Protein AF-A0A317DIY7-F1 (afdb_monomer_lite)

Organism: NCBI:txid2202420

pLDDT: mean 83.4, std 18.69, range [36.0, 98.44]

Foldseek 3Di:
DDDDDDDDDDDDDDDDDDPPPPPPDPPPPDQWDKAWADQVQFQDFQVRDPAADADPVAQGDDAQWKKKWKKFDPPDPQQAAFQKKWWWWQWPVGIDIDMEGCDDDNAWHGDGRMIMGIDTCCADPVRDRHTGTGTHIMMTTTNGDDDHMYRPHMHHHD

Radius of gyration: 26.8 Å; chains: 1; bounding box: 35×76×83 Å

Secondary structure (DSSP, 8-state):
----------------------------SS--EEEEE-GGG-SEETTTSS-B---TTTT----SSEEEEEEE--S-TTS--EEEEEEEEEETTEEEEEEEESS--SSEEEETTEEEEEEE--B-TTS-BSS--EEEEEEEEESSSS-EEEEEEEE---

Sequence (158 aa):
MAKPSFTRLAGATMLAAVISLGFAAPASAGGGTTINIDPADTGTTAAAFGTHVCDPNLGGGPFQAEDVWVFALPAAAQQGSFISLTIEFATEGGPVTEIITTTPAADRAIVGDRAWIRTPAGLSSTGELVNPFALTNATALITGTDGTFDLAQTCPAT

Structure (mmCIF, N/CA/C/O backbone):
data_AF-A0A317DIY7-F1
#
_entry.id   AF-A0A317DIY7-F1
#
loop_
_atom_site.group_PDB
_atom_site.id
_atom_site.type_symbol
_atom_site.label_atom_id
_atom_site.label_alt_id
_atom_site.label_comp_id
_atom_site.label_asym_id
_atom_site.label_entity_id
_atom_site.label_seq_id
_atom_site.pdbx_PDB_ins_code
_atom_site.Cartn_x
_atom_site.Cartn_y
_atom_site.Cartn_z
_atom_site.occupancy
_atom_site.B_iso_or_equiv
_atom_site.auth_seq_id
_atom_site.auth_comp_id
_atom_site.auth_asym_id
_atom_site.auth_atom_id
_atom_site.pdbx_PDB_model_num
ATOM 1 N N . MET A 1 1 ? -14.777 64.048 -64.562 1.00 41.34 1 MET A N 1
ATOM 2 C CA . MET A 1 1 ? -14.231 62.772 -64.047 1.00 41.34 1 MET A CA 1
ATOM 3 C C . MET A 1 1 ? -15.358 62.013 -63.364 1.00 41.34 1 MET A C 1
ATOM 5 O O . MET A 1 1 ? -15.863 62.486 -62.357 1.00 41.34 1 MET A O 1
ATOM 9 N N . ALA A 1 2 ? -15.799 60.904 -63.959 1.00 36.00 2 ALA A N 1
ATOM 10 C CA . ALA A 1 2 ? -16.861 60.022 -63.472 1.00 36.00 2 ALA A CA 1
ATOM 11 C C . ALA A 1 2 ? -16.458 58.552 -63.737 1.00 36.00 2 ALA A C 1
ATOM 13 O O . ALA A 1 2 ? -15.777 58.282 -64.723 1.00 36.00 2 ALA A O 1
ATOM 14 N N . LYS A 1 3 ? -16.847 57.656 -62.813 1.00 38.97 3 LYS A N 1
ATOM 15 C CA . LYS A 1 3 ? -16.742 56.165 -62.787 1.00 38.97 3 LYS A CA 1
ATOM 16 C C . LYS A 1 3 ? -17.373 55.505 -64.047 1.00 38.97 3 LYS A C 1
ATOM 18 O O . LYS A 1 3 ? -18.092 56.236 -64.725 1.00 38.97 3 LYS A O 1
ATOM 23 N N . PRO A 1 4 ? -17.327 54.164 -64.300 1.00 53.41 4 PRO A N 1
ATOM 24 C CA . PRO A 1 4 ? -16.721 52.998 -63.603 1.00 53.41 4 PRO A CA 1
ATOM 25 C C . PRO A 1 4 ? -15.997 52.028 -64.610 1.00 53.41 4 PRO A C 1
ATOM 27 O O . PRO A 1 4 ? -15.820 52.393 -65.761 1.00 53.41 4 PRO A O 1
ATOM 30 N N . SER A 1 5 ? -15.422 50.851 -64.312 1.00 44.41 5 SER A N 1
ATOM 31 C CA . SER A 1 5 ? -16.063 49.584 -63.913 1.00 44.41 5 SER A CA 1
ATOM 32 C C . SER A 1 5 ? -15.052 48.418 -63.882 1.00 44.41 5 SER A C 1
ATOM 34 O O . SER A 1 5 ? -14.233 48.285 -64.781 1.00 44.41 5 SER A O 1
ATOM 36 N N . PHE A 1 6 ? -15.216 47.581 -62.850 1.00 48.66 6 PHE A N 1
ATOM 37 C CA . PHE A 1 6 ? -15.177 46.108 -62.764 1.00 48.66 6 PHE A CA 1
ATOM 38 C C . PHE A 1 6 ? -14.134 45.236 -63.485 1.00 48.66 6 PHE A C 1
ATOM 40 O O . PHE A 1 6 ? -14.004 45.289 -64.703 1.00 48.66 6 PHE A O 1
ATOM 47 N N . THR A 1 7 ? -13.658 44.240 -62.706 1.00 44.84 7 THR A N 1
ATOM 48 C CA . THR A 1 7 ? -13.441 42.798 -63.032 1.00 44.84 7 THR A CA 1
ATOM 49 C C . THR A 1 7 ? -12.020 42.357 -62.653 1.00 44.84 7 THR A C 1
ATOM 51 O O . THR A 1 7 ? -11.083 43.053 -62.999 1.00 44.84 7 THR A O 1
ATOM 54 N N . ARG A 1 8 ? -11.704 41.230 -62.002 1.00 48.41 8 ARG A N 1
ATOM 55 C CA . ARG A 1 8 ? -12.362 40.187 -61.187 1.00 48.41 8 ARG A CA 1
ATOM 56 C C . ARG A 1 8 ? -11.203 39.350 -60.587 1.00 48.41 8 ARG A C 1
ATOM 58 O O . ARG A 1 8 ? -10.205 39.155 -61.264 1.00 48.41 8 ARG A O 1
ATOM 65 N N . LEU A 1 9 ? -11.460 38.763 -59.416 1.00 47.16 9 LEU A N 1
ATOM 66 C CA . LEU A 1 9 ? -10.949 37.482 -58.888 1.00 47.16 9 LEU A CA 1
ATOM 67 C C . LEU A 1 9 ? -9.484 37.270 -58.441 1.00 47.16 9 LEU A C 1
ATOM 69 O O . LEU A 1 9 ? -8.526 37.593 -59.126 1.00 47.16 9 LEU A O 1
ATOM 73 N N . ALA A 1 10 ? -9.444 36.465 -57.367 1.00 43.91 10 ALA A N 1
ATOM 74 C CA . ALA A 1 10 ? -8.393 35.575 -56.863 1.00 43.91 10 ALA A CA 1
ATOM 75 C C . ALA A 1 10 ? -7.265 36.237 -56.048 1.00 43.91 10 ALA A C 1
ATOM 77 O O . ALA A 1 10 ? -6.715 37.250 -56.438 1.00 43.91 10 ALA A O 1
ATOM 78 N N . GLY A 1 11 ? -6.852 35.722 -54.894 1.00 40.41 11 GLY A N 1
ATOM 79 C CA . GLY A 1 11 ? -7.227 34.497 -54.204 1.00 40.41 11 GLY A CA 1
ATOM 80 C C . GLY A 1 11 ? -6.863 34.598 -52.725 1.00 40.41 11 GLY A C 1
ATOM 81 O O . GLY A 1 11 ? -6.061 35.431 -52.310 1.00 40.41 11 GLY A O 1
ATOM 82 N N . ALA A 1 12 ? -7.534 33.768 -51.938 1.00 48.34 12 ALA A N 1
ATOM 83 C CA . ALA A 1 12 ? -7.343 33.634 -50.509 1.00 48.34 12 ALA A CA 1
ATOM 84 C C . ALA A 1 12 ? -6.001 32.961 -50.193 1.00 48.34 12 ALA A C 1
ATOM 86 O O . ALA A 1 12 ? -5.714 31.886 -50.713 1.00 48.34 12 ALA A O 1
ATOM 87 N N . THR A 1 13 ? -5.246 33.529 -49.258 1.00 51.78 13 THR A N 1
ATOM 88 C CA . THR A 1 13 ? -4.241 32.798 -48.480 1.00 51.78 13 THR A CA 1
ATOM 89 C C . THR A 1 13 ? -4.399 33.175 -47.010 1.00 51.78 13 THR A C 1
ATOM 91 O O . THR A 1 13 ? -3.880 34.179 -46.531 1.00 51.78 13 THR A O 1
ATOM 94 N N . MET A 1 14 ? -5.177 32.356 -46.295 1.00 49.16 14 MET A N 1
ATOM 95 C CA . MET A 1 14 ? -5.144 32.276 -44.835 1.00 49.16 14 MET A CA 1
ATOM 96 C C . MET A 1 14 ? -3.756 31.785 -44.408 1.00 49.16 14 MET A C 1
ATOM 98 O O . MET A 1 14 ? -3.372 30.669 -44.746 1.00 49.16 14 MET A O 1
ATOM 102 N N . LEU A 1 15 ? -3.033 32.586 -43.628 1.00 46.44 15 LEU A N 1
ATOM 103 C CA . LEU A 1 15 ? -1.933 32.113 -42.791 1.00 46.44 15 LEU A CA 1
ATOM 104 C C . LEU A 1 15 ? -2.449 32.041 -41.352 1.00 46.44 15 LEU A C 1
ATOM 106 O O . LEU A 1 15 ? -2.450 33.030 -40.624 1.00 46.44 15 LEU A O 1
ATOM 110 N N . ALA A 1 16 ? -2.938 30.863 -40.967 1.00 47.00 16 ALA A N 1
ATOM 111 C CA . ALA A 1 16 ? -3.213 30.526 -39.579 1.00 47.00 16 ALA A CA 1
ATOM 112 C C . ALA A 1 16 ? -1.895 30.089 -38.922 1.00 47.00 16 ALA A C 1
ATOM 114 O O . ALA A 1 16 ? -1.397 28.992 -39.173 1.00 47.00 16 ALA A O 1
ATOM 115 N N . ALA A 1 17 ? -1.310 30.965 -38.106 1.00 48.97 17 ALA A N 1
ATOM 116 C CA . ALA A 1 17 ? -0.193 30.623 -37.238 1.00 48.97 17 ALA A CA 1
ATOM 117 C C . ALA A 1 17 ? -0.724 29.785 -36.065 1.00 48.97 17 ALA A C 1
ATOM 119 O O . ALA A 1 17 ? -1.265 30.318 -35.097 1.00 48.97 17 ALA A O 1
ATOM 120 N N . VAL A 1 18 ? -0.619 28.461 -36.174 1.00 55.44 18 VAL A N 1
ATOM 121 C CA . VAL A 1 18 ? -0.899 27.549 -35.062 1.00 55.44 18 VAL A CA 1
ATOM 122 C C . VAL A 1 18 ? 0.274 27.572 -34.087 1.00 55.44 18 VAL A C 1
ATOM 124 O O . VAL A 1 18 ? 1.387 27.156 -34.397 1.00 55.44 18 VAL A O 1
ATOM 127 N N . ILE A 1 19 ? -0.002 28.099 -32.898 1.00 56.03 19 ILE A N 1
ATOM 128 C CA . ILE A 1 19 ? 0.860 28.064 -31.721 1.00 56.03 19 ILE A CA 1
ATOM 129 C C . ILE A 1 19 ? 0.912 26.609 -31.246 1.00 56.03 19 ILE A C 1
ATOM 131 O O . ILE A 1 19 ? 0.027 26.149 -30.529 1.00 56.03 19 ILE A O 1
ATOM 135 N N . SER A 1 20 ? 1.933 25.859 -31.648 1.00 47.62 20 SER A N 1
ATOM 136 C CA . SER A 1 20 ? 2.255 24.590 -31.000 1.00 47.62 20 SER A CA 1
ATOM 137 C C . SER A 1 20 ? 3.057 24.884 -29.733 1.00 47.62 20 SER A C 1
ATOM 139 O O . SER A 1 20 ? 4.286 24.936 -29.755 1.00 47.62 20 SER A O 1
ATOM 141 N N . LEU A 1 21 ? 2.338 25.113 -28.630 1.00 49.44 21 LEU A N 1
ATOM 142 C CA . LEU A 1 21 ? 2.875 24.975 -27.278 1.00 49.44 21 LEU A CA 1
ATOM 143 C C . LEU A 1 21 ? 3.296 23.513 -27.114 1.00 49.44 21 LEU A C 1
ATOM 145 O O . LEU A 1 21 ? 2.464 22.635 -26.895 1.00 49.44 21 LEU A O 1
ATOM 149 N N . GLY A 1 22 ? 4.589 23.252 -27.296 1.00 48.41 22 GLY A N 1
ATOM 150 C CA . GLY A 1 22 ? 5.186 21.976 -26.940 1.00 48.41 22 GLY A CA 1
ATOM 151 C C . GLY A 1 22 ? 4.944 21.735 -25.457 1.00 48.41 22 GLY A C 1
ATOM 152 O O . GLY A 1 22 ? 5.483 22.452 -24.615 1.00 48.41 22 GLY A O 1
ATOM 153 N N . PHE A 1 23 ? 4.107 20.750 -25.145 1.00 50.00 23 PHE A N 1
ATOM 154 C CA . PHE A 1 23 ? 4.005 20.200 -23.805 1.00 50.00 23 PHE A CA 1
ATOM 155 C C . PHE A 1 23 ? 5.365 19.587 -23.476 1.00 50.00 23 PHE A C 1
ATOM 157 O O . PHE A 1 23 ? 5.695 18.492 -23.928 1.00 50.00 23 PHE A O 1
ATOM 164 N N . ALA A 1 24 ? 6.187 20.323 -22.733 1.00 43.41 24 ALA A N 1
ATOM 165 C CA . ALA A 1 24 ? 7.307 19.732 -22.033 1.00 43.41 24 ALA A CA 1
ATOM 166 C C . ALA A 1 24 ? 6.706 18.774 -20.999 1.00 43.41 24 ALA A C 1
ATOM 168 O O . ALA A 1 24 ? 6.163 19.211 -19.985 1.00 43.41 24 ALA A O 1
ATOM 169 N N . ALA A 1 25 ? 6.750 17.471 -21.280 1.00 58.84 25 ALA A N 1
ATOM 170 C CA . ALA A 1 25 ? 6.605 16.488 -20.219 1.00 58.84 25 ALA A CA 1
ATOM 171 C C . ALA A 1 25 ? 7.703 16.789 -19.184 1.00 58.84 25 ALA A C 1
ATOM 173 O O . ALA A 1 25 ? 8.847 17.037 -19.588 1.00 58.84 25 ALA A O 1
ATOM 174 N N . PRO A 1 26 ? 7.395 16.830 -17.878 1.00 47.44 26 PRO A N 1
ATOM 175 C CA . PRO A 1 26 ? 8.432 16.980 -16.874 1.00 47.44 26 PRO A CA 1
ATOM 176 C C . PRO A 1 26 ? 9.386 15.795 -17.025 1.00 47.44 26 PRO A C 1
ATOM 178 O O . PRO A 1 26 ? 9.013 14.648 -16.798 1.00 47.44 26 PRO A O 1
ATOM 181 N N . ALA A 1 27 ? 10.615 16.066 -17.458 1.00 49.38 27 ALA A N 1
ATOM 182 C CA . ALA A 1 27 ? 11.695 15.109 -17.325 1.00 49.38 27 ALA A CA 1
ATOM 183 C C . ALA A 1 27 ? 11.962 14.983 -15.824 1.00 49.38 27 ALA A C 1
ATOM 185 O O . ALA A 1 27 ? 12.508 15.900 -15.209 1.00 49.38 27 ALA A O 1
ATOM 186 N N . SER A 1 28 ? 11.495 13.890 -15.225 1.00 52.28 28 SER A N 1
ATOM 187 C CA . SER A 1 28 ? 11.735 13.556 -13.827 1.00 52.28 28 SER A CA 1
ATOM 188 C C . SER A 1 28 ? 13.241 13.591 -13.572 1.00 52.28 28 SER A C 1
ATOM 190 O O . SER A 1 28 ? 13.982 12.726 -14.029 1.00 52.28 28 SER A O 1
ATOM 192 N N . ALA A 1 29 ? 13.714 14.606 -12.852 1.00 45.97 29 ALA A N 1
ATOM 193 C CA . ALA A 1 29 ? 15.122 14.779 -12.498 1.00 45.97 29 ALA A CA 1
ATOM 194 C C . ALA A 1 29 ? 15.579 13.827 -11.365 1.00 45.97 29 ALA A C 1
ATOM 196 O O . ALA A 1 29 ? 16.469 14.155 -10.587 1.00 45.97 29 ALA A O 1
ATOM 197 N N . GLY A 1 30 ? 14.972 12.642 -11.267 1.00 56.81 30 GLY A N 1
ATOM 198 C CA . GLY A 1 30 ? 15.313 11.575 -10.331 1.00 56.81 30 GLY A CA 1
ATOM 199 C C . GLY A 1 30 ? 15.178 10.248 -11.065 1.00 56.81 30 GLY A C 1
ATOM 200 O O . GLY A 1 30 ? 14.088 9.916 -11.517 1.00 56.81 30 GLY A O 1
ATOM 201 N N . GLY A 1 31 ? 16.295 9.545 -11.262 1.00 71.19 31 GLY A N 1
ATOM 202 C CA . GLY A 1 31 ? 16.395 8.351 -12.107 1.00 71.19 31 GLY A CA 1
ATOM 203 C C . GLY A 1 31 ? 15.668 7.133 -11.539 1.00 71.19 31 GLY A C 1
ATOM 204 O O . GLY A 1 31 ? 16.312 6.225 -11.024 1.00 71.19 31 GLY A O 1
ATOM 205 N N . GLY A 1 32 ? 14.343 7.123 -11.643 1.00 84.50 32 GLY A N 1
ATOM 206 C CA . GLY A 1 32 ? 13.493 5.989 -11.311 1.00 84.50 32 GLY A CA 1
ATOM 207 C C . GLY A 1 32 ? 12.391 5.797 -12.348 1.00 84.50 32 GLY A C 1
ATOM 208 O O . GLY A 1 32 ? 12.025 6.730 -13.066 1.00 84.50 32 GLY A O 1
ATOM 209 N N . THR A 1 33 ? 11.871 4.577 -12.415 1.00 92.38 33 THR A N 1
ATOM 210 C CA . THR A 1 33 ? 10.758 4.206 -13.293 1.00 92.38 33 THR A CA 1
ATOM 211 C C . THR A 1 33 ? 9.471 4.192 -12.486 1.00 92.38 33 THR A C 1
ATOM 213 O O . THR A 1 33 ? 9.442 3.636 -11.389 1.00 92.38 33 THR A O 1
ATOM 216 N N . THR A 1 34 ? 8.408 4.798 -13.013 1.00 94.75 34 THR A N 1
ATOM 217 C CA . THR A 1 34 ? 7.080 4.698 -12.403 1.00 94.75 34 THR A CA 1
ATOM 218 C C . THR A 1 34 ? 6.387 3.436 -12.894 1.00 94.75 34 THR A C 1
ATOM 220 O O . THR A 1 34 ? 6.205 3.263 -14.098 1.00 94.75 34 THR A O 1
ATOM 223 N N . ILE A 1 35 ? 5.969 2.590 -11.960 1.00 95.25 35 ILE A N 1
ATOM 224 C CA . ILE A 1 35 ? 5.167 1.392 -12.204 1.00 95.25 35 ILE A CA 1
ATOM 225 C C . ILE A 1 35 ? 3.826 1.492 -11.474 1.00 95.25 35 ILE A C 1
ATOM 227 O O . ILE A 1 35 ? 3.684 2.258 -10.517 1.00 95.25 35 ILE A O 1
ATOM 231 N N . ASN A 1 36 ? 2.843 0.720 -11.927 1.00 97.12 36 ASN A N 1
ATOM 232 C CA . ASN A 1 36 ? 1.508 0.681 -11.331 1.00 97.12 36 ASN A CA 1
ATOM 233 C C . ASN A 1 36 ? 1.311 -0.617 -10.550 1.00 97.12 36 ASN A C 1
ATOM 235 O O . ASN A 1 36 ? 1.969 -1.623 -10.832 1.00 97.12 36 ASN A O 1
ATOM 239 N N . ILE A 1 37 ? 0.397 -0.580 -9.586 1.00 97.50 37 ILE A N 1
ATOM 240 C CA . ILE A 1 37 ? -0.073 -1.789 -8.918 1.00 97.50 37 ILE A CA 1
ATOM 241 C C . ILE A 1 37 ? -0.744 -2.731 -9.926 1.00 97.50 37 ILE A C 1
ATOM 243 O O . ILE A 1 37 ? -1.318 -2.264 -10.918 1.00 97.50 37 ILE A O 1
ATOM 247 N N . ASP A 1 38 ? -0.683 -4.040 -9.688 1.00 96.06 38 ASP A N 1
ATOM 248 C CA . ASP A 1 38 ? -1.497 -4.997 -10.429 1.00 96.06 38 ASP A CA 1
ATOM 249 C C . ASP A 1 38 ? -2.984 -4.619 -10.267 1.00 96.06 38 ASP A C 1
ATOM 251 O O . ASP A 1 38 ? -3.489 -4.521 -9.143 1.00 96.06 38 ASP A O 1
ATOM 255 N N . PRO A 1 39 ? -3.720 -4.372 -11.367 1.00 95.25 39 PRO A N 1
ATOM 256 C CA . PRO A 1 39 ? -5.134 -4.027 -11.287 1.00 95.25 39 PRO A CA 1
ATOM 257 C C . PRO A 1 39 ? -5.984 -5.091 -10.575 1.00 95.25 39 PRO A C 1
ATOM 259 O O . PRO A 1 39 ? -7.042 -4.742 -10.049 1.00 95.25 39 PRO A O 1
ATOM 262 N N . ALA A 1 40 ? -5.545 -6.355 -10.526 1.00 95.56 40 ALA A N 1
ATOM 263 C CA . ALA A 1 40 ? -6.223 -7.429 -9.802 1.00 95.56 40 ALA A CA 1
ATOM 264 C C . ALA A 1 40 ? -6.253 -7.221 -8.276 1.00 95.56 40 ALA A C 1
ATOM 266 O O . ALA A 1 40 ? -7.136 -7.766 -7.615 1.00 95.56 40 ALA A O 1
ATOM 267 N N . ASP A 1 41 ? -5.345 -6.405 -7.738 1.00 96.12 41 ASP A N 1
ATOM 268 C CA . ASP A 1 41 ? -5.227 -6.119 -6.306 1.00 96.12 41 ASP A CA 1
ATOM 269 C C . ASP A 1 41 ? -6.010 -4.871 -5.865 1.00 96.12 41 ASP A C 1
ATOM 271 O O . ASP A 1 41 ? -6.024 -4.509 -4.687 1.00 96.12 41 ASP A O 1
ATOM 275 N N . THR A 1 42 ? -6.670 -4.187 -6.802 1.00 96.44 42 THR A N 1
ATOM 276 C CA . THR A 1 42 ? -7.475 -2.988 -6.531 1.00 96.44 42 THR A CA 1
ATOM 277 C C . THR A 1 42 ? -8.949 -3.322 -6.277 1.00 96.44 42 THR A C 1
ATOM 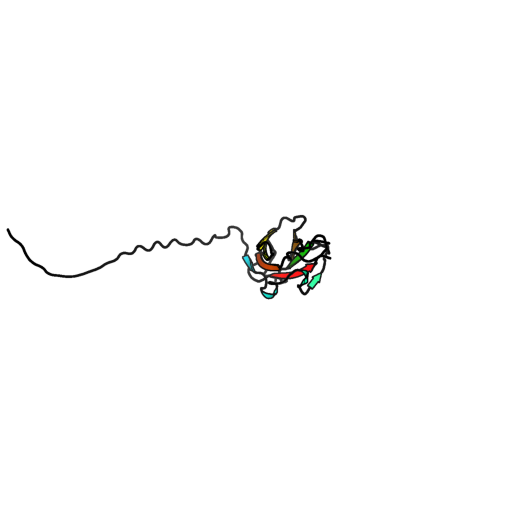279 O O . THR A 1 42 ? -9.421 -4.430 -6.518 1.00 96.44 42 THR A O 1
ATOM 282 N N . GLY A 1 43 ? -9.710 -2.354 -5.764 1.00 94.69 43 GLY A N 1
ATOM 283 C CA . GLY A 1 43 ? -11.134 -2.506 -5.461 1.00 94.69 43 GLY A CA 1
ATOM 284 C C . GLY A 1 43 ? -11.423 -3.351 -4.218 1.00 94.69 43 GLY A C 1
ATOM 285 O O . GLY A 1 43 ? -12.556 -3.795 -4.040 1.00 94.69 43 GLY A O 1
ATOM 286 N N . THR A 1 44 ? -10.424 -3.568 -3.359 1.00 94.88 44 THR A N 1
ATOM 287 C CA . THR A 1 44 ? -10.533 -4.380 -2.140 1.00 94.88 44 THR A CA 1
ATOM 288 C C . THR A 1 44 ? -10.320 -3.548 -0.877 1.00 94.88 44 THR A C 1
ATOM 290 O O . THR A 1 44 ? -9.530 -2.603 -0.858 1.00 94.88 44 THR A O 1
ATOM 293 N N . THR A 1 45 ? -11.009 -3.919 0.202 1.00 94.81 45 THR A N 1
ATOM 294 C CA . THR A 1 45 ? -10.669 -3.476 1.563 1.00 94.81 45 THR A CA 1
ATOM 295 C C . THR A 1 45 ? -9.601 -4.391 2.158 1.00 94.81 45 THR A C 1
ATOM 297 O O . THR A 1 45 ? -9.359 -5.483 1.632 1.00 94.81 45 THR A O 1
ATOM 300 N N . ALA A 1 46 ? -8.988 -3.985 3.274 1.00 94.19 46 ALA A N 1
ATOM 301 C CA . ALA A 1 46 ? -7.985 -4.806 3.942 1.00 94.19 46 ALA A CA 1
ATOM 302 C C . ALA A 1 46 ? -8.557 -6.166 4.350 1.00 94.19 46 ALA A C 1
ATOM 304 O O . ALA A 1 46 ? -7.930 -7.183 4.084 1.00 94.19 46 ALA A O 1
ATOM 305 N N . ALA A 1 47 ? -9.765 -6.174 4.926 1.00 92.44 47 ALA A N 1
ATOM 306 C CA . ALA A 1 47 ? -10.468 -7.374 5.382 1.00 92.44 47 ALA A CA 1
ATOM 307 C C . ALA A 1 47 ? -11.050 -8.243 4.253 1.00 92.44 47 ALA A C 1
ATOM 309 O O . ALA A 1 47 ? -11.346 -9.417 4.475 1.00 92.44 47 ALA A O 1
ATOM 310 N N . ALA A 1 48 ? -11.273 -7.669 3.067 1.00 93.19 48 ALA A N 1
ATOM 311 C CA . ALA A 1 48 ? -11.754 -8.409 1.901 1.00 93.19 48 ALA A CA 1
ATOM 312 C C . ALA A 1 48 ? -10.613 -9.037 1.087 1.00 93.19 48 ALA A C 1
ATOM 314 O O . ALA A 1 48 ? -10.872 -9.898 0.244 1.00 93.19 48 ALA A O 1
ATOM 315 N N . PHE A 1 49 ? -9.368 -8.618 1.326 1.00 95.75 49 PHE A N 1
ATOM 316 C CA . PHE A 1 49 ? -8.217 -9.163 0.626 1.00 95.75 49 PHE A CA 1
ATOM 317 C C . PHE A 1 49 ? -7.961 -10.621 1.036 1.00 95.75 49 PHE A C 1
ATOM 319 O O . PHE A 1 49 ? -8.196 -11.028 2.169 1.00 95.75 49 PHE A O 1
ATOM 326 N N . GLY A 1 50 ? -7.495 -11.449 0.100 1.00 93.38 50 GLY A N 1
ATOM 327 C CA . GLY A 1 50 ? -7.419 -12.898 0.323 1.00 93.38 50 GLY A CA 1
ATOM 328 C C . GLY A 1 50 ? -6.337 -13.341 1.315 1.00 93.38 50 GLY A C 1
ATOM 329 O O . GLY A 1 50 ? -6.457 -14.412 1.912 1.00 93.38 50 GLY A O 1
ATOM 330 N N . THR A 1 51 ? -5.283 -12.540 1.493 1.00 96.62 51 THR A N 1
ATOM 331 C CA . THR A 1 51 ? -4.092 -12.922 2.266 1.00 96.62 51 THR A CA 1
ATOM 332 C C . THR A 1 51 ? -3.945 -12.053 3.509 1.00 96.62 51 THR A C 1
ATOM 334 O O . THR A 1 51 ? -3.492 -10.912 3.424 1.00 96.62 51 THR A O 1
ATOM 337 N N . HIS A 1 52 ? -4.264 -12.629 4.671 1.00 96.50 52 HIS A N 1
ATOM 338 C CA . HIS A 1 52 ? -4.154 -11.965 5.971 1.00 96.50 52 HIS A CA 1
ATOM 339 C C . HIS A 1 52 ? -2.934 -12.446 6.759 1.00 96.50 52 HIS A C 1
ATOM 341 O O . HIS A 1 52 ? -2.931 -13.559 7.290 1.00 96.50 52 HIS A O 1
ATOM 347 N N . VAL A 1 53 ? -1.897 -11.612 6.845 1.00 96.62 53 VAL A N 1
ATOM 348 C CA . VAL A 1 53 ? -0.669 -11.902 7.596 1.00 96.62 53 VAL A CA 1
ATOM 349 C C . VAL A 1 53 ? -0.206 -10.632 8.315 1.00 96.62 53 VAL A C 1
ATOM 351 O O . VAL A 1 53 ? -0.063 -9.573 7.714 1.00 96.62 53 VAL A O 1
ATOM 354 N N . CYS A 1 54 ? 0.027 -10.752 9.622 1.00 96.44 54 CYS A N 1
ATOM 355 C CA . CYS A 1 54 ? 0.443 -9.654 10.496 1.00 96.44 54 CYS A CA 1
ATOM 356 C C . CYS A 1 54 ? 1.924 -9.815 10.867 1.00 96.44 54 CYS A C 1
ATOM 358 O O . CYS A 1 54 ? 2.261 -10.284 11.956 1.00 96.44 54 CYS A O 1
ATOM 360 N N . ASP A 1 55 ? 2.821 -9.502 9.930 1.00 96.44 55 ASP A N 1
ATOM 361 C CA . ASP A 1 55 ? 4.267 -9.617 10.146 1.00 96.44 55 ASP A CA 1
ATOM 362 C C . ASP A 1 55 ? 4.781 -8.448 11.016 1.00 96.44 55 ASP A C 1
ATOM 364 O O . ASP A 1 55 ? 4.640 -7.284 10.624 1.00 96.44 55 ASP A O 1
ATOM 368 N N . PRO A 1 56 ? 5.422 -8.712 12.175 1.00 95.00 56 PRO A N 1
ATOM 369 C CA . PRO A 1 56 ? 5.959 -7.665 13.049 1.00 95.00 56 PRO A CA 1
ATOM 370 C C . PRO A 1 56 ? 7.019 -6.774 12.382 1.00 95.00 56 PRO A C 1
ATOM 372 O O . PRO A 1 56 ? 7.252 -5.660 12.849 1.00 95.00 56 PRO A O 1
ATOM 375 N N . ASN A 1 57 ? 7.652 -7.226 11.298 1.00 95.69 57 ASN A N 1
ATOM 376 C CA . ASN A 1 57 ? 8.634 -6.452 10.536 1.00 95.69 57 ASN A CA 1
ATOM 377 C C . ASN A 1 57 ? 7.996 -5.595 9.432 1.00 95.69 57 ASN A C 1
ATOM 379 O O . ASN A 1 57 ? 8.669 -4.733 8.865 1.00 95.69 57 ASN A O 1
ATOM 383 N N . LEU A 1 58 ? 6.714 -5.816 9.123 1.00 96.12 58 LEU A N 1
ATOM 384 C CA . LEU A 1 58 ? 5.976 -5.138 8.056 1.00 96.12 58 LEU A CA 1
ATOM 385 C C . LEU A 1 58 ? 4.735 -4.430 8.614 1.00 96.12 58 LEU A C 1
ATOM 387 O O . LEU A 1 58 ? 3.626 -4.608 8.128 1.00 96.12 58 LEU A O 1
ATOM 391 N N . GLY A 1 59 ? 4.934 -3.636 9.667 1.00 93.12 59 GLY A N 1
ATOM 392 C CA . GLY A 1 59 ? 3.885 -2.829 10.296 1.00 93.12 59 GLY A CA 1
ATOM 393 C C . GLY A 1 59 ? 3.173 -3.501 11.472 1.00 93.12 59 GLY A C 1
ATOM 394 O O . GLY A 1 59 ? 2.612 -2.786 12.302 1.00 93.12 59 GLY A O 1
ATOM 395 N N . GLY A 1 60 ? 3.275 -4.828 11.610 1.00 93.69 60 GLY A N 1
ATOM 396 C CA . GLY A 1 60 ? 2.773 -5.591 12.753 1.00 93.69 60 GLY A CA 1
ATOM 397 C C . GLY A 1 60 ? 1.259 -5.782 12.764 1.00 93.69 60 GLY A C 1
ATOM 398 O O . GLY A 1 60 ? 0.644 -6.003 11.726 1.00 93.69 60 GLY A O 1
ATOM 399 N N . GLY A 1 61 ? 0.674 -5.733 13.962 1.00 92.62 61 GLY A N 1
ATOM 400 C CA . GLY A 1 61 ? -0.754 -5.945 14.194 1.00 92.62 61 GLY A CA 1
ATOM 401 C C . GLY A 1 61 ? -1.117 -7.378 14.624 1.00 92.62 61 GLY A C 1
ATOM 402 O O . GLY A 1 61 ? -0.226 -8.165 14.959 1.00 92.62 61 GLY A O 1
ATOM 403 N N . PRO A 1 62 ? -2.420 -7.718 14.648 1.00 92.31 62 PRO A N 1
ATOM 404 C CA . PRO A 1 62 ? -3.545 -6.830 14.343 1.00 92.31 62 PRO A CA 1
ATOM 405 C C . PRO A 1 62 ? -3.695 -5.700 15.367 1.00 92.31 62 PRO A C 1
ATOM 407 O O . PRO A 1 62 ? -3.384 -5.861 16.548 1.00 92.31 62 PRO A O 1
ATOM 410 N N . PHE A 1 63 ? -4.153 -4.543 14.898 1.00 91.56 63 PHE A N 1
ATOM 411 C CA . PHE A 1 63 ? -4.477 -3.391 15.739 1.00 91.56 63 PHE A CA 1
ATOM 412 C C . PHE A 1 63 ? -5.994 -3.286 15.902 1.00 91.56 63 PHE A C 1
ATOM 414 O O . PHE A 1 63 ? -6.746 -3.769 15.067 1.00 91.56 63 PHE A O 1
ATOM 421 N N . GLN A 1 64 ? -6.466 -2.621 16.956 1.00 88.62 64 GLN A N 1
ATOM 422 C CA . GLN A 1 64 ? -7.916 -2.498 17.173 1.00 88.62 64 GLN A CA 1
ATOM 423 C C . GLN A 1 64 ? -8.621 -1.568 16.179 1.00 88.62 64 GLN A C 1
ATOM 425 O O . GLN A 1 64 ? -9.826 -1.660 16.001 1.00 88.62 64 GLN A O 1
ATOM 430 N N . ALA A 1 65 ? -7.902 -0.622 15.573 1.00 89.19 65 ALA A N 1
ATOM 431 C CA . ALA A 1 65 ? -8.510 0.424 14.748 1.00 89.19 65 ALA A CA 1
ATOM 432 C C . ALA A 1 65 ? -7.716 0.746 13.478 1.00 89.19 65 ALA A C 1
ATOM 434 O O . ALA A 1 65 ? -8.033 1.716 12.789 1.00 89.19 65 ALA A O 1
ATOM 435 N N . GLU A 1 66 ? -6.682 -0.038 13.177 1.00 94.31 66 GLU A N 1
ATOM 436 C CA . GLU A 1 66 ? -5.806 0.193 12.033 1.00 94.31 66 GLU A CA 1
ATOM 437 C C . GLU A 1 66 ? -5.679 -1.080 11.204 1.00 94.31 66 GLU A C 1
ATOM 439 O O . GLU A 1 66 ? -5.424 -2.157 11.745 1.00 94.31 66 GLU A O 1
ATOM 444 N N . ASP A 1 67 ? -5.810 -0.920 9.895 1.00 95.94 67 ASP A N 1
ATOM 445 C CA . ASP A 1 67 ? -5.459 -1.932 8.914 1.00 95.94 67 ASP A CA 1
ATOM 446 C C . ASP A 1 67 ? -4.005 -1.729 8.487 1.00 95.94 67 ASP A C 1
ATOM 448 O O . ASP A 1 67 ? -3.558 -0.596 8.286 1.00 95.94 67 ASP A O 1
ATOM 452 N N . VAL A 1 68 ? -3.266 -2.821 8.300 1.00 97.81 68 VAL A N 1
ATOM 453 C CA . VAL A 1 68 ? -1.935 -2.788 7.684 1.00 97.81 68 VAL A CA 1
ATOM 454 C C . VAL A 1 68 ? -2.031 -3.282 6.249 1.00 97.81 68 VAL A C 1
ATOM 456 O O 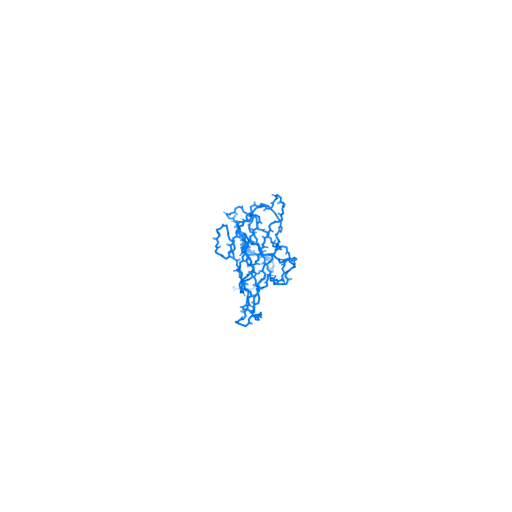. VAL A 1 68 ? -2.610 -4.333 5.985 1.00 97.81 68 VAL A O 1
ATOM 459 N N . TRP A 1 69 ? -1.409 -2.551 5.334 1.00 98.44 69 TRP A N 1
ATOM 460 C CA . TRP A 1 69 ? -1.306 -2.895 3.920 1.00 98.44 69 TRP A CA 1
ATOM 461 C C . TRP A 1 69 ? 0.156 -3.092 3.574 1.00 98.44 69 TRP A C 1
ATOM 463 O O . TRP A 1 69 ? 0.979 -2.234 3.899 1.00 98.44 69 TRP A O 1
ATOM 473 N N . VAL A 1 70 ? 0.486 -4.195 2.910 1.00 98.38 70 VAL A N 1
ATOM 474 C CA . VAL A 1 70 ? 1.858 -4.511 2.516 1.00 98.38 70 VAL A CA 1
ATOM 475 C C . VAL A 1 70 ? 1.915 -4.724 1.013 1.00 98.38 70 VAL A C 1
ATOM 477 O O . VAL A 1 70 ? 1.323 -5.656 0.475 1.00 98.38 70 VAL A O 1
ATOM 480 N N . PHE A 1 71 ? 2.710 -3.899 0.355 1.00 98.31 71 PHE A N 1
ATOM 481 C CA . PHE A 1 71 ? 2.999 -3.952 -1.068 1.00 98.31 71 PHE A CA 1
ATOM 482 C C . PHE A 1 71 ? 4.351 -4.622 -1.297 1.00 98.31 71 PHE A C 1
ATOM 484 O O . PHE A 1 71 ? 5.262 -4.485 -0.473 1.00 98.31 71 PHE A O 1
ATOM 491 N N . ALA A 1 72 ? 4.503 -5.333 -2.409 1.00 97.00 72 ALA A N 1
ATOM 492 C CA . ALA A 1 72 ? 5.758 -5.987 -2.759 1.00 97.00 72 ALA A CA 1
ATOM 493 C C . ALA A 1 72 ? 6.079 -5.828 -4.241 1.00 97.00 72 ALA A C 1
ATOM 495 O O . ALA A 1 72 ? 5.201 -5.941 -5.094 1.00 97.00 72 ALA A O 1
ATOM 496 N N . LEU A 1 73 ? 7.359 -5.618 -4.539 1.00 94.69 73 LEU A N 1
ATOM 497 C CA . LEU A 1 73 ? 7.872 -5.895 -5.870 1.00 94.69 73 LEU A CA 1
ATOM 498 C C . LEU A 1 73 ? 7.942 -7.416 -6.059 1.00 94.69 73 LEU A C 1
ATOM 500 O O . LEU A 1 73 ? 8.399 -8.121 -5.154 1.00 94.69 73 LEU A O 1
ATOM 504 N N . PRO A 1 74 ? 7.534 -7.942 -7.222 1.00 88.19 74 PRO A N 1
ATOM 505 C CA . PRO A 1 74 ? 7.843 -9.313 -7.580 1.00 88.19 74 PRO A CA 1
ATOM 506 C C . PRO A 1 74 ? 9.357 -9.568 -7.510 1.00 88.19 74 PRO A C 1
ATOM 508 O O . PRO A 1 74 ? 10.189 -8.676 -7.673 1.00 88.19 74 PRO A O 1
ATOM 511 N N . ALA A 1 75 ? 9.753 -10.825 -7.305 1.00 76.06 75 ALA A N 1
ATOM 512 C CA . ALA A 1 75 ? 11.164 -11.200 -7.147 1.00 76.06 75 ALA A CA 1
ATOM 513 C C . ALA A 1 75 ? 12.006 -11.079 -8.444 1.00 76.06 75 ALA A C 1
ATOM 515 O O . ALA A 1 75 ? 13.096 -11.649 -8.546 1.00 76.06 75 ALA A O 1
ATOM 516 N N . ALA A 1 76 ? 11.511 -10.383 -9.470 1.00 75.56 76 ALA A N 1
ATOM 517 C CA . ALA A 1 76 ? 12.206 -10.215 -10.733 1.00 75.56 76 ALA A CA 1
ATOM 518 C C . ALA A 1 76 ? 13.367 -9.223 -10.579 1.00 75.56 76 ALA A C 1
ATOM 520 O O . ALA A 1 76 ? 13.189 -8.072 -10.190 1.00 75.56 76 ALA A O 1
ATOM 521 N N . ALA A 1 77 ? 14.567 -9.639 -10.991 1.00 65.69 77 ALA A N 1
ATOM 522 C CA . ALA A 1 77 ? 15.784 -8.832 -10.855 1.00 65.69 77 ALA A CA 1
ATOM 523 C C . ALA A 1 77 ? 15.717 -7.446 -11.538 1.00 65.69 77 ALA A C 1
ATOM 525 O O . ALA A 1 77 ? 16.513 -6.570 -11.216 1.00 65.69 77 ALA A O 1
ATOM 526 N N . GLN A 1 78 ? 14.787 -7.240 -12.478 1.00 77.94 78 GLN A N 1
ATOM 527 C CA . GLN A 1 78 ? 14.629 -5.987 -13.229 1.00 77.94 78 GLN A CA 1
ATOM 528 C C . GLN A 1 78 ? 13.823 -4.906 -12.492 1.00 77.94 78 GLN A C 1
ATOM 530 O O . GLN A 1 78 ? 13.882 -3.743 -12.891 1.00 77.94 78 GLN A O 1
ATOM 535 N N . GLN A 1 79 ? 13.090 -5.263 -11.432 1.00 78.12 79 GLN A N 1
ATOM 536 C CA . GLN A 1 79 ? 12.210 -4.338 -10.707 1.00 78.12 79 GLN A CA 1
ATOM 537 C C . GLN A 1 79 ? 12.943 -3.529 -9.627 1.00 78.12 79 GLN A C 1
ATOM 539 O O . GLN A 1 79 ? 12.477 -2.464 -9.227 1.00 78.12 79 GLN A O 1
ATOM 544 N N . GLY A 1 80 ? 14.136 -3.963 -9.214 1.00 86.88 80 GLY A N 1
ATOM 545 C CA . GLY A 1 80 ? 14.974 -3.210 -8.283 1.00 86.88 80 GLY A CA 1
ATOM 546 C C . GLY A 1 80 ? 14.340 -3.075 -6.896 1.00 86.88 80 GLY A C 1
ATOM 547 O O . GLY A 1 80 ? 13.975 -4.068 -6.275 1.00 86.88 80 GLY A O 1
ATOM 548 N N . SER A 1 81 ? 14.267 -1.848 -6.382 1.00 91.38 81 SER A N 1
ATOM 549 C CA . SER A 1 81 ? 13.711 -1.533 -5.059 1.00 91.38 81 SER A CA 1
ATOM 550 C C . SER A 1 81 ? 12.802 -0.311 -5.123 1.00 91.38 81 SER A C 1
ATOM 552 O O . SER A 1 81 ? 12.975 0.556 -5.985 1.00 91.38 81 SER A O 1
ATOM 554 N N . PHE A 1 82 ? 11.861 -0.219 -4.183 1.00 94.69 82 PHE A N 1
ATOM 555 C CA . PHE A 1 82 ? 11.007 0.954 -4.040 1.00 94.69 82 PHE A CA 1
ATOM 556 C C . PHE A 1 82 ? 11.811 2.190 -3.610 1.00 94.69 82 PHE A C 1
ATOM 558 O O . PHE A 1 82 ? 12.618 2.141 -2.683 1.00 94.69 82 PHE A O 1
ATOM 565 N N . ILE A 1 83 ? 11.538 3.317 -4.264 1.00 94.88 83 ILE A N 1
ATOM 566 C CA . ILE A 1 83 ? 11.990 4.662 -3.882 1.00 94.88 83 ILE A CA 1
ATOM 567 C C . ILE A 1 83 ? 10.849 5.390 -3.162 1.00 94.88 83 ILE A C 1
ATOM 569 O O . ILE A 1 83 ? 11.041 6.008 -2.114 1.00 94.88 83 ILE A O 1
ATOM 573 N N . SER A 1 84 ? 9.641 5.301 -3.716 1.00 96.31 84 SER A N 1
ATOM 574 C CA . SER A 1 84 ? 8.429 5.850 -3.112 1.00 96.31 84 SER A CA 1
ATOM 575 C C . SER A 1 84 ? 7.191 5.147 -3.645 1.00 96.31 84 SER A C 1
ATOM 577 O O . SER A 1 84 ? 7.207 4.645 -4.767 1.00 96.31 84 SER A O 1
ATOM 579 N N . LEU A 1 85 ? 6.109 5.164 -2.874 1.00 97.69 85 LEU A N 1
ATOM 580 C CA . LEU A 1 85 ? 4.787 4.724 -3.308 1.00 97.69 85 LEU A CA 1
ATOM 581 C C . LEU A 1 85 ? 3.785 5.855 -3.085 1.00 97.69 85 LEU A C 1
ATOM 583 O O . LEU A 1 85 ? 3.859 6.559 -2.080 1.00 97.69 85 LEU A O 1
ATOM 587 N N . THR A 1 86 ? 2.846 6.007 -4.008 1.00 98.25 86 THR A N 1
ATOM 588 C CA . THR A 1 86 ? 1.663 6.855 -3.877 1.00 98.25 86 THR A CA 1
ATOM 589 C C . THR A 1 86 ? 0.443 5.962 -4.004 1.00 98.25 86 THR A C 1
ATOM 591 O O . THR A 1 86 ? 0.243 5.333 -5.040 1.00 98.25 86 THR A O 1
ATOM 594 N N . ILE A 1 87 ? -0.341 5.884 -2.937 1.00 98.38 87 ILE A N 1
ATOM 595 C CA . ILE A 1 87 ? -1.458 4.957 -2.785 1.00 98.38 87 ILE A CA 1
ATOM 596 C C . ILE A 1 87 ? -2.735 5.776 -2.671 1.00 98.38 87 ILE A C 1
ATOM 598 O O . ILE A 1 87 ? -2.781 6.761 -1.938 1.00 98.38 87 ILE A O 1
ATOM 602 N N . GLU A 1 88 ? -3.768 5.370 -3.390 1.00 97.94 88 GLU A N 1
ATOM 603 C CA . GLU A 1 88 ? -5.078 6.001 -3.370 1.00 97.94 88 GLU A CA 1
ATOM 604 C C . GLU A 1 88 ? -6.084 5.036 -2.752 1.00 97.94 88 GLU A C 1
ATOM 606 O O . GLU A 1 88 ? -6.258 3.904 -3.214 1.00 97.94 88 GLU A O 1
ATOM 611 N N . PHE A 1 89 ? -6.761 5.511 -1.715 1.00 96.69 89 PHE A N 1
ATOM 612 C CA . PHE A 1 89 ? -7.839 4.803 -1.053 1.00 96.69 89 PHE A CA 1
ATOM 613 C C . PHE A 1 89 ? -9.153 5.539 -1.279 1.00 96.69 89 PHE A C 1
ATOM 615 O O . PHE A 1 89 ? -9.245 6.744 -1.050 1.00 96.69 89 PHE A O 1
ATOM 622 N N . ALA A 1 90 ? -10.199 4.817 -1.663 1.00 94.06 90 ALA A N 1
ATOM 623 C CA . ALA A 1 90 ? -11.559 5.298 -1.508 1.00 94.06 90 ALA A CA 1
ATOM 624 C C . ALA A 1 90 ? -11.982 5.166 -0.044 1.00 94.06 90 ALA A C 1
ATOM 626 O O . ALA A 1 90 ? -11.809 4.118 0.578 1.00 94.06 90 ALA A O 1
ATOM 627 N N . THR A 1 91 ? -12.586 6.231 0.472 1.00 90.06 91 THR A N 1
ATOM 628 C CA . THR A 1 91 ? -13.304 6.246 1.747 1.00 90.06 91 THR A CA 1
ATOM 629 C C . THR A 1 91 ? -14.668 6.896 1.519 1.00 90.06 91 THR A C 1
ATOM 631 O O . THR A 1 91 ? -14.866 7.598 0.523 1.00 90.06 91 THR A O 1
ATOM 634 N N . GLU A 1 92 ? -15.618 6.715 2.435 1.00 83.94 92 GLU A N 1
ATOM 635 C CA . GLU A 1 92 ? -16.924 7.393 2.347 1.00 83.94 92 GLU A CA 1
ATOM 636 C C . GLU A 1 92 ? -16.789 8.928 2.396 1.00 83.94 92 GLU A C 1
ATOM 638 O O . GLU A 1 92 ? -17.567 9.648 1.774 1.00 83.94 92 GLU A O 1
ATOM 643 N N . GLY A 1 93 ? -15.762 9.435 3.090 1.00 81.94 93 GLY A N 1
ATOM 644 C CA . GLY A 1 93 ? -15.446 10.864 3.172 1.00 81.94 93 GLY A CA 1
ATOM 645 C C . GLY A 1 93 ? -14.776 11.436 1.916 1.00 81.94 93 GLY A C 1
ATOM 646 O O . GLY A 1 93 ? -14.513 12.637 1.863 1.00 81.94 93 GLY A O 1
ATOM 647 N N . GLY A 1 94 ? -14.502 10.595 0.914 1.00 86.69 94 GLY A N 1
ATOM 648 C CA . GLY A 1 94 ? -13.774 10.938 -0.305 1.00 86.69 94 GLY A CA 1
ATOM 649 C C . GLY A 1 94 ? -12.447 10.181 -0.441 1.00 86.69 94 GLY A C 1
ATOM 650 O O . GLY A 1 94 ? -12.049 9.438 0.460 1.00 86.69 94 GLY A O 1
ATOM 651 N N . PRO A 1 95 ? -11.758 10.324 -1.584 1.00 92.25 95 PRO A N 1
ATOM 652 C CA . PRO A 1 95 ? -10.478 9.668 -1.795 1.00 92.25 95 PRO A CA 1
ATOM 653 C C . PRO A 1 95 ? -9.395 10.249 -0.874 1.00 92.25 95 PRO A C 1
ATOM 655 O O . PRO A 1 95 ? -9.307 11.465 -0.689 1.00 92.25 95 PRO A O 1
ATOM 658 N N . VAL A 1 96 ? -8.554 9.373 -0.332 1.00 94.62 96 VAL A N 1
ATOM 659 C CA . VAL A 1 96 ? -7.375 9.704 0.474 1.00 94.62 96 VAL A CA 1
ATOM 660 C C . VAL A 1 96 ? -6.134 9.229 -0.272 1.00 94.62 96 VAL A C 1
ATOM 662 O O . VAL A 1 96 ? -6.079 8.088 -0.727 1.00 94.62 96 VAL A O 1
ATOM 665 N N . THR A 1 97 ? -5.134 10.100 -0.390 1.00 97.00 97 THR A N 1
ATOM 666 C CA . THR A 1 97 ? -3.845 9.766 -1.003 1.00 97.00 97 THR A CA 1
ATOM 667 C C . THR A 1 97 ? -2.769 9.680 0.068 1.00 97.00 97 THR A C 1
ATOM 669 O O . THR A 1 97 ? -2.522 10.646 0.786 1.00 97.00 97 THR A O 1
ATOM 672 N N . GLU A 1 98 ? -2.088 8.543 0.124 1.00 97.38 98 GLU A N 1
ATOM 673 C CA . GLU A 1 98 ? -1.000 8.273 1.053 1.00 97.38 98 GLU A CA 1
ATOM 674 C C . GLU A 1 98 ? 0.326 8.104 0.314 1.00 97.38 98 GLU A C 1
ATOM 676 O O . GLU A 1 98 ? 0.386 7.537 -0.776 1.00 97.38 98 GLU A O 1
ATOM 681 N N . ILE A 1 99 ? 1.412 8.591 0.917 1.00 97.25 99 ILE A N 1
ATOM 682 C CA . ILE A 1 99 ? 2.754 8.509 0.332 1.00 97.25 99 ILE A CA 1
ATOM 683 C C . ILE A 1 99 ? 3.688 7.769 1.284 1.00 97.25 99 ILE A C 1
ATOM 685 O O . ILE A 1 99 ? 3.794 8.117 2.462 1.00 97.25 99 ILE A O 1
ATOM 689 N N . ILE A 1 100 ? 4.401 6.775 0.763 1.00 97.69 100 ILE A N 1
ATOM 690 C CA . ILE A 1 100 ? 5.495 6.084 1.451 1.00 97.69 100 ILE A CA 1
ATOM 691 C C . ILE A 1 100 ? 6.800 6.500 0.772 1.00 97.69 100 ILE A C 1
ATOM 693 O O . ILE A 1 100 ? 6.885 6.528 -0.454 1.00 97.69 100 ILE A O 1
ATOM 697 N N . THR A 1 101 ? 7.826 6.821 1.557 1.00 96.25 101 THR A N 1
ATOM 698 C CA . THR A 1 101 ? 9.165 7.160 1.048 1.00 96.25 101 THR A CA 1
ATOM 699 C C . THR A 1 101 ? 10.220 6.286 1.716 1.00 96.25 101 THR A C 1
ATOM 701 O O . THR A 1 101 ? 9.921 5.556 2.661 1.00 96.25 101 THR A O 1
ATOM 704 N N . THR A 1 102 ? 11.471 6.372 1.261 1.00 93.94 102 THR A N 1
ATOM 705 C CA . THR A 1 102 ? 12.600 5.661 1.885 1.00 93.94 102 THR A CA 1
ATOM 706 C C . THR A 1 102 ? 12.865 6.072 3.333 1.00 93.94 102 THR A C 1
ATOM 708 O O . THR A 1 102 ? 13.541 5.342 4.053 1.00 93.94 102 THR A O 1
ATOM 711 N N . THR A 1 103 ? 12.378 7.237 3.769 1.00 95.81 103 THR A N 1
ATOM 712 C CA . THR A 1 103 ? 12.465 7.650 5.172 1.00 95.81 103 THR A CA 1
ATOM 713 C C . THR A 1 103 ? 11.320 6.995 5.945 1.00 95.81 103 THR A C 1
ATOM 715 O O . THR A 1 103 ? 10.162 7.341 5.695 1.00 95.81 103 THR A O 1
ATOM 718 N N . PRO A 1 104 ? 11.603 6.067 6.875 1.00 94.62 104 PRO A N 1
ATOM 719 C CA . PRO A 1 104 ? 10.557 5.399 7.635 1.00 94.62 104 PRO A CA 1
ATOM 720 C C . PRO A 1 104 ? 9.850 6.376 8.580 1.00 94.62 104 PRO A C 1
ATOM 722 O O . PRO A 1 104 ? 10.467 7.294 9.127 1.00 94.62 104 PRO A O 1
ATOM 725 N N . ALA A 1 105 ? 8.565 6.130 8.814 1.00 95.75 105 ALA A N 1
ATOM 726 C CA . ALA A 1 105 ? 7.764 6.776 9.844 1.00 95.75 105 ALA A CA 1
ATOM 727 C C . ALA A 1 105 ? 7.108 5.718 10.747 1.00 95.75 105 ALA A C 1
ATOM 729 O O . ALA A 1 105 ? 7.263 4.514 10.548 1.00 95.75 105 ALA A O 1
ATOM 730 N N . ALA A 1 106 ? 6.396 6.165 11.782 1.00 94.06 106 ALA A N 1
ATOM 731 C CA . ALA A 1 106 ? 5.796 5.261 12.765 1.00 94.06 106 ALA A CA 1
ATOM 732 C C . ALA A 1 106 ? 4.711 4.346 12.165 1.00 94.06 106 ALA A C 1
ATOM 734 O O . ALA A 1 106 ? 4.463 3.254 12.678 1.00 94.06 106 ALA A O 1
ATOM 735 N N . ASP A 1 107 ? 4.051 4.802 11.107 1.00 96.12 107 ASP A N 1
ATOM 736 C CA . ASP A 1 107 ? 2.886 4.208 10.453 1.00 96.12 107 ASP A CA 1
ATOM 737 C C . ASP A 1 107 ? 3.176 3.697 9.039 1.00 96.12 107 ASP A C 1
ATOM 739 O O . ASP A 1 107 ? 2.290 3.119 8.422 1.00 96.12 107 ASP A O 1
ATOM 743 N N . ARG A 1 108 ? 4.393 3.875 8.515 1.00 98.12 108 ARG A N 1
ATOM 744 C CA . ARG A 1 108 ? 4.765 3.415 7.172 1.00 98.12 108 ARG A CA 1
ATOM 745 C C . ARG A 1 108 ? 6.270 3.272 7.004 1.00 98.12 108 ARG A C 1
ATOM 747 O O . ARG A 1 108 ? 7.033 4.072 7.547 1.00 98.12 108 ARG A O 1
ATOM 754 N N . ALA A 1 109 ? 6.707 2.322 6.186 1.00 98.00 109 ALA A N 1
ATOM 755 C CA . ALA A 1 109 ? 8.109 2.216 5.788 1.00 98.00 109 ALA A CA 1
ATOM 756 C C . ALA A 1 109 ? 8.297 1.396 4.505 1.00 98.00 109 ALA A C 1
ATOM 758 O O . ALA A 1 109 ? 7.429 0.621 4.107 1.00 98.00 109 ALA A O 1
ATOM 759 N N . ILE A 1 110 ? 9.478 1.535 3.901 1.00 97.12 110 ILE A N 1
ATOM 760 C CA . ILE A 1 110 ? 10.005 0.627 2.876 1.00 97.12 110 ILE A CA 1
ATOM 761 C C . ILE A 1 110 ? 11.043 -0.283 3.542 1.00 97.12 110 ILE A C 1
ATOM 763 O O . ILE A 1 110 ? 11.952 0.199 4.219 1.00 97.12 110 ILE A O 1
ATOM 767 N N . VAL A 1 111 ? 10.910 -1.595 3.353 1.00 94.81 111 VAL A N 1
ATOM 768 C CA . VAL A 1 111 ? 11.786 -2.637 3.898 1.00 94.81 111 VAL A CA 1
ATOM 769 C C . VAL A 1 111 ? 12.156 -3.597 2.766 1.00 94.81 111 VAL A C 1
ATOM 771 O O . VAL A 1 111 ? 11.396 -4.499 2.422 1.00 94.81 111 VAL A O 1
ATOM 774 N N . GLY A 1 112 ? 13.335 -3.396 2.172 1.00 90.94 112 GLY A N 1
ATOM 775 C CA . GLY A 1 112 ? 13.803 -4.205 1.044 1.00 90.94 112 GLY A CA 1
ATOM 776 C C . GLY A 1 112 ? 12.939 -4.021 -0.209 1.00 90.94 112 GLY A C 1
ATOM 777 O O . GLY A 1 112 ? 12.810 -2.912 -0.723 1.00 90.94 112 GLY A O 1
ATOM 778 N N . ASP A 1 113 ? 12.369 -5.120 -0.698 1.00 92.75 113 ASP A N 1
ATOM 779 C CA . ASP A 1 113 ? 11.439 -5.196 -1.833 1.00 92.75 113 ASP A CA 1
ATOM 780 C C . ASP A 1 113 ? 9.978 -4.919 -1.440 1.00 92.75 113 ASP A C 1
ATOM 782 O O . ASP A 1 113 ? 9.088 -4.969 -2.288 1.00 92.75 113 ASP A O 1
ATOM 786 N N . ARG A 1 114 ? 9.716 -4.627 -0.161 1.00 96.06 114 ARG A N 1
ATOM 787 C CA . ARG A 1 114 ? 8.371 -4.420 0.382 1.00 96.06 114 ARG A CA 1
ATOM 788 C C . ARG A 1 114 ? 8.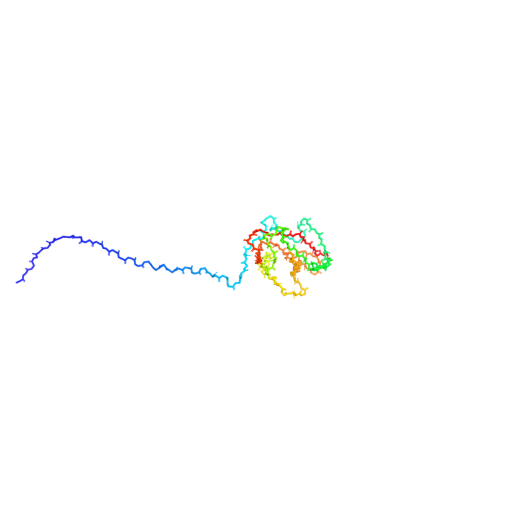184 -3.014 0.916 1.00 96.06 114 ARG A C 1
ATOM 790 O O . ARG A 1 114 ? 9.123 -2.375 1.386 1.00 96.06 114 ARG A O 1
ATOM 797 N N . ALA A 1 115 ? 6.947 -2.548 0.895 1.00 98.00 115 ALA A N 1
ATOM 798 C CA . ALA A 1 115 ? 6.527 -1.319 1.546 1.00 98.00 115 ALA A CA 1
ATOM 799 C C . ALA A 1 115 ? 5.254 -1.586 2.339 1.00 98.00 115 ALA A C 1
ATOM 801 O O . ALA A 1 115 ? 4.417 -2.372 1.907 1.00 98.00 115 ALA A O 1
ATOM 802 N N . TRP A 1 116 ? 5.097 -0.947 3.490 1.00 98.44 116 TRP A N 1
ATOM 803 C CA . TRP A 1 116 ? 3.896 -1.091 4.301 1.00 98.44 116 TRP A CA 1
ATOM 804 C C . TRP A 1 116 ? 3.397 0.253 4.812 1.00 98.44 116 TRP A C 1
ATOM 806 O O . TRP A 1 116 ? 4.182 1.187 5.001 1.00 98.44 116 TRP A O 1
ATOM 816 N N . ILE A 1 117 ? 2.089 0.333 5.038 1.00 98.44 117 ILE A N 1
ATOM 817 C CA . ILE A 1 117 ? 1.404 1.480 5.636 1.00 98.44 117 ILE A CA 1
ATOM 818 C C . ILE A 1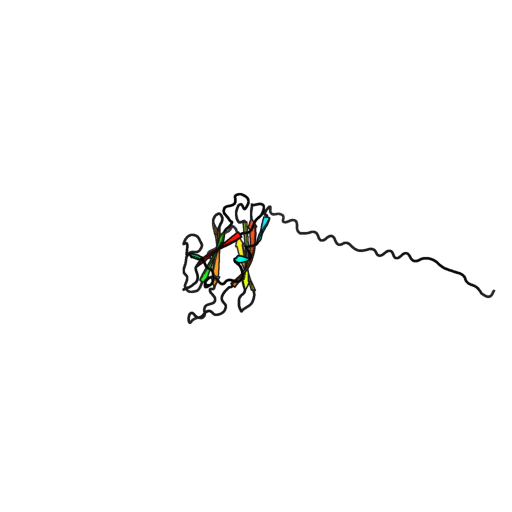 117 ? 0.264 1.000 6.531 1.00 98.44 117 ILE A C 1
ATOM 820 O O . ILE A 1 117 ? -0.418 0.027 6.209 1.00 98.44 117 ILE A O 1
ATOM 824 N N . ARG A 1 118 ? 0.060 1.695 7.649 1.00 97.50 118 ARG A N 1
ATOM 825 C CA . ARG A 1 118 ? -1.135 1.577 8.478 1.00 97.50 118 ARG A CA 1
ATOM 826 C C . ARG A 1 118 ? -2.130 2.663 8.111 1.00 97.50 118 ARG A C 1
ATOM 828 O O . ARG A 1 118 ? -1.763 3.831 7.999 1.00 97.50 118 ARG A O 1
ATOM 835 N N . THR A 1 119 ? -3.386 2.276 7.949 1.00 95.31 119 THR A N 1
ATOM 836 C CA . THR A 1 119 ? -4.500 3.199 7.730 1.00 95.31 119 THR A CA 1
ATOM 837 C C . THR A 1 119 ? -5.566 2.967 8.789 1.00 95.31 119 THR A C 1
ATOM 839 O O . THR A 1 119 ? -5.668 1.858 9.311 1.00 95.31 119 THR A O 1
ATOM 842 N N . PRO A 1 120 ? -6.412 3.962 9.093 1.00 92.56 120 PRO A N 1
ATOM 843 C CA . PRO A 1 120 ? -7.610 3.712 9.877 1.00 92.56 120 PRO A CA 1
ATOM 844 C C . PRO A 1 120 ? -8.436 2.590 9.237 1.00 92.56 120 PRO A C 1
ATOM 846 O O . PRO A 1 120 ? -8.663 2.609 8.029 1.00 92.56 120 PRO A O 1
ATOM 849 N N . ALA A 1 121 ? -8.927 1.654 10.045 1.00 88.25 121 ALA A N 1
ATOM 850 C CA . ALA A 1 121 ? -9.818 0.593 9.568 1.00 88.25 121 ALA A CA 1
ATOM 851 C C . ALA A 1 121 ? -11.226 1.106 9.222 1.00 88.25 121 ALA A C 1
ATOM 853 O O . ALA A 1 121 ? -12.056 0.381 8.677 1.00 88.25 121 ALA A O 1
ATOM 854 N N . GLY A 1 122 ? -11.506 2.372 9.556 1.00 81.12 122 GLY A N 1
ATOM 855 C CA . GLY A 1 122 ? -12.834 2.950 9.428 1.00 81.12 122 GLY A CA 1
ATOM 856 C C . GLY A 1 122 ? -13.798 2.247 10.369 1.00 81.12 122 GLY A C 1
ATOM 857 O O . GLY A 1 122 ? -14.763 1.652 9.916 1.00 81.12 122 GLY A O 1
ATOM 858 N N . LEU A 1 123 ? -13.513 2.255 11.673 1.00 75.31 123 LEU A N 1
ATOM 859 C CA . LEU A 1 123 ? -14.389 1.688 12.697 1.00 75.31 123 LEU A CA 1
ATOM 860 C C . LEU A 1 123 ? -15.039 2.807 13.515 1.00 75.31 123 LEU A C 1
ATOM 862 O O . LEU A 1 123 ? -14.401 3.798 13.878 1.00 75.31 123 LEU A O 1
ATOM 866 N N . SER A 1 124 ? -16.316 2.636 13.836 1.00 71.00 124 SER A N 1
ATOM 867 C CA . SER A 1 124 ? -17.009 3.424 14.855 1.00 71.00 124 SER A CA 1
ATOM 868 C C . SER A 1 124 ? -16.535 3.055 16.263 1.00 71.00 124 SER A C 1
ATOM 870 O O . SER A 1 124 ? -15.905 2.022 16.487 1.00 71.00 124 SER A O 1
ATOM 872 N N . SER A 1 125 ? -16.916 3.862 17.257 1.00 69.06 125 SER A N 1
ATOM 873 C CA . SER A 1 125 ? -16.651 3.589 18.678 1.00 69.06 125 SER A CA 1
ATOM 874 C C . SER A 1 125 ? -17.282 2.292 19.205 1.00 69.06 125 SER A C 1
ATOM 876 O O . SER A 1 125 ? -16.942 1.856 20.303 1.00 69.06 125 SER A O 1
ATOM 878 N N . THR A 1 126 ? -18.195 1.681 18.446 1.00 74.44 126 THR A N 1
ATOM 879 C CA . THR A 1 126 ? -18.836 0.395 18.746 1.00 74.44 126 THR A CA 1
ATOM 880 C C . THR A 1 126 ? -18.253 -0.773 17.942 1.00 74.44 126 THR A C 1
ATOM 882 O O . THR A 1 126 ? -18.771 -1.881 18.051 1.00 74.44 126 THR A O 1
ATOM 885 N N . GLY A 1 127 ? -17.192 -0.550 17.154 1.00 66.38 127 GLY A N 1
ATOM 886 C CA . GLY A 1 127 ? -16.522 -1.585 16.353 1.00 66.38 127 GLY A CA 1
ATOM 887 C C . GLY A 1 127 ? -17.219 -1.925 15.032 1.00 66.38 127 GLY A C 1
ATOM 888 O O . GLY A 1 127 ? -16.879 -2.914 14.393 1.00 66.38 127 GLY A O 1
ATOM 889 N N . GLU A 1 128 ? -18.202 -1.131 14.609 1.00 72.50 128 GLU A N 1
ATOM 890 C CA . GLU A 1 128 ? -18.848 -1.286 13.299 1.00 72.50 128 GLU A CA 1
ATOM 891 C C . GLU A 1 128 ? -18.041 -0.556 12.221 1.00 72.50 128 GLU A C 1
ATOM 893 O O . GLU A 1 128 ? -17.580 0.557 12.481 1.00 72.50 128 GLU A O 1
ATOM 898 N N . LEU A 1 129 ? -17.896 -1.147 11.028 1.00 68.44 129 LEU A N 1
ATOM 899 C CA . LEU A 1 129 ? -17.235 -0.501 9.891 1.00 68.44 129 LEU A CA 1
ATOM 900 C C . LEU A 1 129 ? -18.016 0.748 9.461 1.00 68.44 129 LEU A C 1
ATOM 902 O O . LEU A 1 129 ? -19.107 0.662 8.906 1.00 68.44 129 LEU A O 1
ATOM 906 N N . VAL A 1 130 ? -17.424 1.908 9.707 1.00 75.38 130 VAL A N 1
ATOM 907 C CA . VAL A 1 130 ? -17.866 3.228 9.277 1.00 75.38 130 VAL A CA 1
ATOM 908 C C . VAL A 1 130 ? -16.702 3.855 8.509 1.00 75.38 130 VAL A C 1
ATOM 910 O O . VAL A 1 130 ? -15.726 4.313 9.102 1.00 75.38 130 VAL A O 1
ATOM 913 N N . ASN A 1 131 ? -16.819 3.882 7.180 1.00 77.06 131 ASN A N 1
ATOM 914 C CA . ASN A 1 131 ? -15.822 4.401 6.230 1.00 77.06 131 ASN A CA 1
ATOM 915 C C . ASN A 1 131 ? -14.548 3.539 6.078 1.00 77.06 131 ASN A C 1
ATOM 917 O O . ASN A 1 131 ? -13.445 4.057 6.275 1.00 77.06 131 ASN A O 1
ATOM 921 N N . PRO A 1 132 ? -14.656 2.248 5.709 1.00 85.75 132 PRO A N 1
ATOM 922 C CA . PRO A 1 132 ? -13.475 1.433 5.453 1.00 85.75 132 PRO A CA 1
ATOM 923 C C . PRO A 1 132 ? -12.652 2.007 4.299 1.00 85.75 132 PRO A C 1
ATOM 925 O O . PRO A 1 132 ? -13.194 2.550 3.332 1.00 85.75 132 PRO A O 1
ATOM 928 N N . PHE A 1 133 ? -11.337 1.840 4.387 1.00 93.44 133 PHE A N 1
ATOM 929 C CA . PHE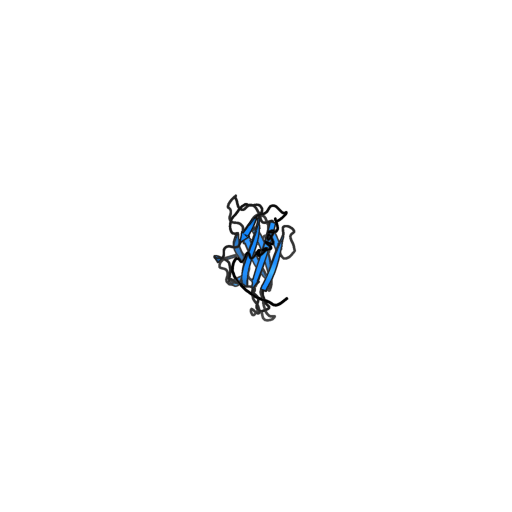 A 1 133 ? -10.432 2.173 3.298 1.00 93.44 133 PHE A CA 1
ATOM 930 C C . PHE A 1 133 ? -10.485 1.049 2.257 1.00 93.44 133 PHE A C 1
ATOM 932 O O . PHE A 1 133 ? -10.303 -0.128 2.579 1.00 93.44 133 PHE A O 1
ATOM 939 N N . ALA A 1 134 ? -10.735 1.413 1.002 1.00 95.06 134 ALA A N 1
ATOM 940 C CA . ALA A 1 134 ? -10.663 0.507 -0.138 1.00 95.06 134 ALA A CA 1
ATOM 941 C C . ALA A 1 134 ? -9.560 0.971 -1.086 1.00 95.06 134 ALA A C 1
ATOM 943 O O . ALA A 1 134 ? -9.572 2.114 -1.535 1.00 95.06 134 ALA A O 1
ATOM 944 N N . LEU A 1 135 ? -8.609 0.098 -1.401 1.00 97.00 135 LEU A N 1
ATOM 945 C CA . LEU A 1 135 ? -7.509 0.419 -2.302 1.00 97.00 135 LEU A CA 1
ATOM 946 C C . LEU A 1 135 ? -8.044 0.606 -3.724 1.00 97.00 135 LEU A C 1
ATOM 948 O O . LEU A 1 135 ? -8.553 -0.341 -4.318 1.00 97.00 135 LEU A O 1
ATOM 952 N N . THR A 1 136 ? -7.938 1.807 -4.290 1.00 97.44 136 THR A N 1
ATOM 953 C CA . THR A 1 136 ? -8.427 2.085 -5.652 1.00 97.44 136 THR A CA 1
ATOM 954 C C . THR A 1 136 ? -7.323 2.106 -6.686 1.00 97.44 136 THR A C 1
ATOM 956 O O . THR A 1 136 ? -7.565 1.763 -7.839 1.00 97.44 136 THR A O 1
ATOM 959 N N . ASN A 1 137 ? -6.129 2.536 -6.291 1.00 97.69 137 ASN A N 1
ATOM 960 C CA . ASN A 1 137 ? -4.985 2.639 -7.179 1.00 97.69 137 ASN A CA 1
ATOM 961 C C . ASN A 1 137 ? -3.706 2.765 -6.350 1.00 97.69 137 ASN A C 1
ATOM 963 O O . ASN A 1 137 ? -3.738 3.235 -5.213 1.00 97.69 137 ASN A O 1
ATOM 967 N N . ALA A 1 138 ? -2.570 2.402 -6.929 1.00 97.56 138 ALA A N 1
ATOM 968 C CA . ALA A 1 138 ? -1.277 2.762 -6.380 1.00 97.56 138 ALA A CA 1
ATOM 969 C C . ALA A 1 138 ? -0.226 2.828 -7.489 1.00 97.56 138 ALA A C 1
ATOM 971 O O . ALA A 1 138 ? -0.229 2.047 -8.441 1.00 97.56 138 ALA A O 1
ATOM 972 N N . THR A 1 139 ? 0.707 3.759 -7.334 1.00 97.44 139 THR A N 1
ATOM 973 C CA . THR A 1 139 ? 1.879 3.906 -8.195 1.00 97.44 139 THR A CA 1
ATOM 974 C C . THR A 1 139 ? 3.136 3.857 -7.348 1.00 97.44 139 THR A C 1
ATOM 976 O O . THR A 1 139 ? 3.140 4.281 -6.192 1.00 97.44 139 THR A O 1
ATOM 979 N N . ALA A 1 140 ? 4.216 3.337 -7.913 1.00 96.44 140 ALA A N 1
ATOM 980 C CA . ALA A 1 140 ? 5.499 3.274 -7.245 1.00 96.44 140 ALA A CA 1
ATOM 981 C C . ALA A 1 140 ? 6.597 3.805 -8.154 1.00 96.44 140 ALA A C 1
ATOM 983 O O . ALA A 1 140 ? 6.628 3.515 -9.346 1.00 96.44 140 ALA A O 1
ATOM 984 N N . LEU A 1 141 ? 7.520 4.562 -7.571 1.00 95.06 141 LEU A N 1
ATOM 985 C CA . LEU A 1 141 ? 8.787 4.895 -8.196 1.00 95.06 141 LEU A CA 1
ATOM 986 C C . LEU A 1 141 ? 9.808 3.844 -7.760 1.00 95.06 141 LEU A C 1
ATOM 988 O O . LEU A 1 141 ? 10.020 3.659 -6.560 1.00 95.06 141 LEU A O 1
ATOM 992 N N . ILE A 1 142 ? 10.437 3.170 -8.717 1.00 93.94 142 ILE A N 1
ATOM 993 C CA . ILE A 1 142 ? 11.413 2.102 -8.473 1.00 93.94 142 ILE A CA 1
ATOM 994 C C . ILE A 1 142 ? 12.775 2.432 -9.083 1.00 93.94 142 ILE A C 1
ATOM 996 O O . ILE A 1 142 ? 12.876 3.224 -10.019 1.00 93.94 142 ILE A O 1
ATOM 1000 N N . THR A 1 143 ? 13.831 1.792 -8.577 1.00 91.44 143 THR A N 1
ATOM 1001 C CA . THR A 1 143 ? 15.173 1.832 -9.193 1.00 91.44 143 THR A CA 1
ATOM 1002 C C . THR A 1 143 ? 15.295 0.938 -10.430 1.00 91.44 143 THR A C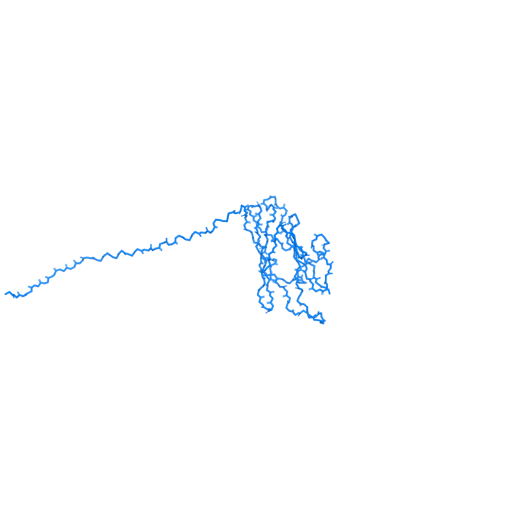 1
ATOM 1004 O O . THR A 1 143 ? 16.260 1.067 -11.183 1.00 91.44 143 THR A O 1
ATOM 1007 N N . GLY A 1 144 ? 14.347 0.015 -10.621 1.00 88.19 144 GLY A N 1
ATOM 1008 C CA . GLY A 1 144 ? 14.280 -0.865 -11.780 1.00 88.19 144 GLY A CA 1
ATOM 1009 C C . GLY A 1 144 ? 13.781 -0.174 -13.049 1.00 88.19 144 GLY A C 1
ATOM 1010 O O . GLY A 1 144 ? 13.646 1.050 -13.118 1.00 88.19 144 GLY A O 1
ATOM 1011 N N . THR A 1 145 ? 13.520 -0.980 -14.078 1.00 84.75 145 THR A N 1
ATOM 1012 C CA . THR A 1 145 ? 13.254 -0.476 -15.440 1.00 84.75 145 THR A CA 1
ATOM 1013 C C . THR A 1 145 ? 11.842 -0.722 -15.955 1.00 84.75 145 THR A C 1
ATOM 1015 O O . THR A 1 145 ? 11.448 -0.047 -16.902 1.00 84.75 145 THR A O 1
ATOM 1018 N N . ASP A 1 146 ? 11.084 -1.648 -15.361 1.00 82.94 146 ASP A N 1
ATOM 1019 C CA . ASP A 1 146 ? 9.714 -1.968 -15.780 1.00 82.94 146 ASP A CA 1
ATOM 1020 C C . ASP A 1 146 ? 8.991 -2.837 -14.730 1.00 82.94 146 ASP A C 1
ATOM 1022 O O . ASP A 1 146 ? 9.627 -3.380 -13.820 1.00 82.94 146 ASP A O 1
ATOM 1026 N N . GLY A 1 147 ? 7.677 -3.010 -14.894 1.00 88.69 147 GLY A N 1
ATOM 1027 C CA . GLY A 1 147 ? 6.862 -4.026 -14.231 1.00 88.69 147 GLY A CA 1
ATOM 1028 C C . GLY A 1 147 ? 5.580 -3.499 -13.583 1.00 88.69 147 GLY A C 1
ATOM 1029 O O . GLY A 1 147 ? 5.185 -2.349 -13.758 1.00 88.69 147 GLY A O 1
ATOM 1030 N N . THR A 1 148 ? 4.947 -4.374 -12.807 1.00 94.19 148 THR A N 1
ATOM 1031 C CA . THR A 1 148 ? 3.894 -4.055 -11.833 1.00 94.19 148 THR A CA 1
ATOM 1032 C C . THR A 1 148 ? 4.358 -4.450 -10.434 1.00 94.19 148 THR A C 1
ATOM 1034 O O . THR A 1 148 ? 5.370 -5.141 -10.281 1.00 94.19 148 THR A O 1
ATOM 1037 N N . PHE A 1 149 ? 3.649 -3.986 -9.413 1.00 96.25 149 PHE A N 1
ATOM 1038 C CA . PHE A 1 149 ? 3.834 -4.435 -8.035 1.00 96.25 149 PHE A CA 1
ATOM 1039 C C . PHE A 1 149 ? 2.501 -4.876 -7.445 1.00 96.25 149 PHE A C 1
ATOM 1041 O O . PHE A 1 149 ? 1.455 -4.454 -7.925 1.00 96.25 149 PHE A O 1
ATOM 1048 N N . ASP A 1 150 ? 2.551 -5.678 -6.391 1.00 96.94 150 ASP A N 1
ATOM 1049 C CA . ASP A 1 150 ? 1.366 -6.367 -5.885 1.00 96.94 150 ASP A CA 1
ATOM 1050 C C . ASP A 1 150 ? 1.007 -5.869 -4.481 1.00 96.94 150 ASP A C 1
ATOM 1052 O O . ASP A 1 150 ? 1.885 -5.477 -3.695 1.00 96.94 150 ASP A O 1
ATOM 1056 N N . LEU A 1 151 ? -0.277 -5.938 -4.126 1.00 97.81 151 LEU A N 1
ATOM 1057 C CA . LEU A 1 151 ? -0.698 -5.995 -2.729 1.00 97.81 151 LEU A CA 1
ATOM 1058 C C . LEU A 1 151 ? -0.401 -7.412 -2.229 1.00 97.81 151 LEU A C 1
ATOM 1060 O O . LEU A 1 151 ? -1.088 -8.369 -2.555 1.00 97.81 151 LEU A O 1
ATOM 1064 N N . ALA A 1 152 ? 0.650 -7.576 -1.436 1.00 96.81 152 ALA A N 1
ATOM 1065 C CA . ALA A 1 152 ? 1.122 -8.903 -1.055 1.00 96.81 152 ALA A CA 1
ATOM 1066 C C . ALA A 1 152 ? 0.334 -9.515 0.111 1.00 96.81 152 ALA A C 1
ATOM 1068 O O . ALA A 1 152 ? 0.158 -10.731 0.180 1.00 96.81 152 ALA A O 1
ATOM 1069 N N . GLN A 1 153 ? -0.060 -8.687 1.076 1.00 97.19 153 GLN A N 1
ATOM 1070 C CA . GLN A 1 153 ? -0.794 -9.098 2.272 1.00 97.19 153 GLN A CA 1
ATOM 1071 C C . GLN A 1 153 ? -1.425 -7.875 2.935 1.00 97.19 153 GLN A C 1
ATOM 1073 O O . GLN A 1 153 ? -0.947 -6.745 2.786 1.00 97.19 153 GLN A O 1
ATOM 1078 N N . THR A 1 154 ? -2.461 -8.126 3.721 1.00 97.75 154 THR A N 1
ATOM 1079 C CA . THR A 1 154 ? -3.041 -7.154 4.643 1.00 97.75 154 THR A CA 1
ATOM 1080 C C . THR A 1 154 ? -3.063 -7.737 6.058 1.00 97.75 154 THR A C 1
ATOM 1082 O O . THR A 1 154 ? -3.009 -8.952 6.251 1.00 97.75 154 THR A O 1
ATOM 1085 N N . CYS A 1 155 ? -3.125 -6.882 7.071 1.00 97.12 155 CYS A N 1
ATOM 1086 C CA . CYS A 1 155 ? -3.435 -7.269 8.445 1.00 97.12 155 CYS A CA 1
ATOM 1087 C C . CYS A 1 155 ? -4.630 -6.421 8.895 1.00 97.12 155 CYS A C 1
ATOM 1089 O O . CYS A 1 155 ? -4.433 -5.265 9.278 1.00 97.12 155 CYS A O 1
ATOM 1091 N N . PRO A 1 156 ? -5.860 -6.949 8.775 1.00 94.06 156 PRO A N 1
ATOM 1092 C CA . PRO A 1 156 ? -7.063 -6.208 9.131 1.00 94.06 156 PRO A CA 1
ATOM 1093 C C . PRO A 1 156 ? -7.154 -5.932 10.633 1.00 94.06 156 PRO A C 1
ATOM 1095 O O . PRO A 1 156 ? -6.656 -6.719 11.448 1.00 94.06 156 PRO A O 1
ATOM 1098 N N . ALA A 1 157 ? -7.842 -4.853 10.993 1.00 91.31 157 ALA A N 1
ATOM 1099 C CA . ALA A 1 157 ? -8.163 -4.559 12.383 1.00 91.31 157 ALA A CA 1
ATOM 1100 C C . ALA A 1 157 ? -9.076 -5.621 13.031 1.00 91.31 157 ALA A C 1
ATOM 1102 O O . ALA A 1 157 ? -9.817 -6.332 12.345 1.00 91.31 157 ALA A O 1
ATOM 1103 N N . THR A 1 158 ? -9.027 -5.708 14.366 1.00 82.06 158 THR A N 1
ATOM 1104 C CA . THR A 1 158 ? -9.819 -6.644 15.200 1.00 82.06 158 THR A CA 1
ATOM 1105 C C . THR A 1 158 ? -10.744 -5.950 16.178 1.00 82.06 158 THR A C 1
ATOM 1107 O O . THR A 1 158 ? -10.251 -5.009 16.844 1.00 82.06 158 THR A O 1
#